Protein AF-A0A949GU19-F1 (afdb_monomer)

pLDDT: mean 82.71, std 13.5, range [47.53, 97.38]

Sequence (111 aa):
MGTGGTALPLLDSGLVAGYLGAILALGLLLSRRHTSTGEYFLASRRASWPTVGLALVGSNISPGALIGITGSSYALGISVYNYDWMATVILVIFALFFLPAILAARVYTIP

Radius of gyration: 21.24 Å; Cα contacts (8 Å, |Δi|>4): 15; chains: 1; bounding box: 65×27×49 Å

Structure (mmCIF, N/CA/C/O backbone):
data_AF-A0A949GU19-F1
#
_entry.id   AF-A0A949GU19-F1
#
loop_
_atom_site.group_PDB
_atom_site.id
_atom_site.type_symbol
_atom_site.label_atom_id
_atom_site.label_alt_id
_atom_site.label_comp_id
_atom_site.label_asym_id
_atom_site.label_entity_id
_atom_site.label_seq_id
_atom_site.pdbx_PDB_ins_code
_atom_site.Cartn_x
_atom_site.Cartn_y
_atom_site.Cartn_z
_atom_site.occupancy
_atom_site.B_iso_or_equiv
_atom_site.auth_seq_id
_atom_site.auth_comp_id
_atom_site.auth_asym_id
_atom_site.auth_atom_id
_atom_site.pdbx_PDB_model_num
ATOM 1 N N . MET A 1 1 ? 39.592 -9.774 -14.647 1.00 47.75 1 MET A N 1
ATOM 2 C CA . MET A 1 1 ? 40.565 -8.917 -13.938 1.00 47.75 1 MET A CA 1
ATOM 3 C C . MET A 1 1 ? 40.002 -7.507 -13.971 1.00 47.75 1 MET A C 1
ATOM 5 O O . MET A 1 1 ? 39.874 -6.954 -15.052 1.00 47.75 1 MET A O 1
ATOM 9 N N . GLY A 1 2 ? 39.510 -7.020 -12.832 1.00 50.09 2 GLY A N 1
ATOM 10 C CA . GLY A 1 2 ? 38.737 -5.779 -12.733 1.00 50.09 2 GLY A CA 1
ATOM 11 C C . GLY A 1 2 ? 37.802 -5.816 -11.527 1.00 50.09 2 GLY A C 1
ATOM 12 O O . GLY A 1 2 ? 36.592 -5.909 -11.671 1.00 50.09 2 GLY A O 1
ATOM 13 N N . THR A 1 3 ? 38.380 -5.851 -10.331 1.00 62.50 3 THR A N 1
ATOM 14 C CA . THR A 1 3 ? 37.673 -5.631 -9.068 1.00 62.50 3 THR A CA 1
ATOM 15 C C . THR A 1 3 ? 37.122 -4.207 -9.046 1.00 62.50 3 T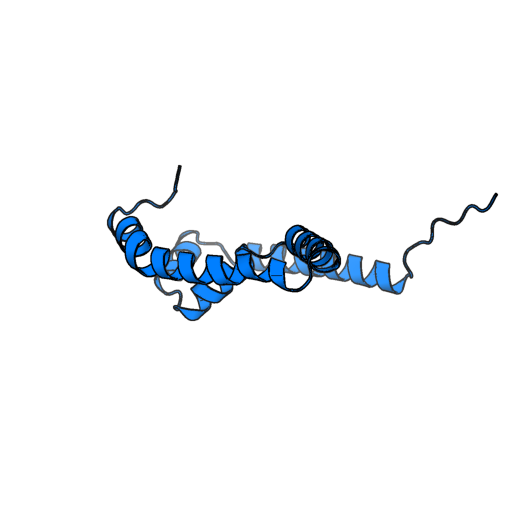HR A C 1
ATOM 17 O O . THR A 1 3 ? 37.896 -3.255 -9.091 1.00 62.50 3 THR A O 1
ATOM 20 N N . GLY A 1 4 ? 35.806 -4.056 -8.960 1.00 47.53 4 GLY A N 1
ATOM 21 C CA . GLY A 1 4 ? 35.174 -2.749 -8.835 1.00 47.53 4 GLY A CA 1
ATOM 22 C C . GLY A 1 4 ? 33.689 -2.906 -8.583 1.00 47.53 4 GLY A C 1
ATOM 23 O O . GLY A 1 4 ? 32.888 -2.590 -9.452 1.00 47.53 4 GLY A O 1
ATOM 24 N N . GLY A 1 5 ? 33.322 -3.445 -7.415 1.00 57.47 5 GLY A N 1
ATOM 25 C CA . GLY A 1 5 ? 31.958 -3.292 -6.922 1.00 57.47 5 GLY A CA 1
ATOM 26 C C . GLY A 1 5 ? 31.664 -1.800 -6.908 1.00 57.47 5 GLY A C 1
ATOM 27 O O . GLY A 1 5 ? 32.305 -1.061 -6.161 1.00 57.47 5 GLY A O 1
ATOM 28 N N . THR A 1 6 ? 30.795 -1.341 -7.807 1.00 61.00 6 THR A N 1
ATOM 29 C CA . THR A 1 6 ? 30.429 0.068 -7.892 1.00 61.00 6 THR A CA 1
ATOM 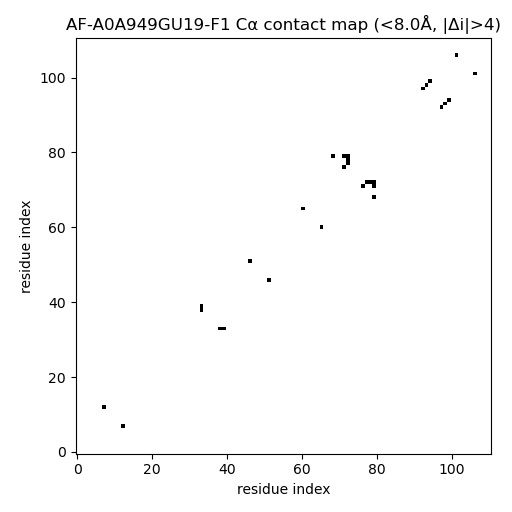30 C C . THR A 1 6 ? 29.626 0.376 -6.645 1.00 61.00 6 THR A C 1
ATOM 32 O O . THR A 1 6 ? 28.415 0.159 -6.601 1.00 61.00 6 THR A O 1
ATOM 35 N N . ALA A 1 7 ? 30.334 0.804 -5.599 1.00 64.88 7 ALA A N 1
ATOM 36 C CA . ALA A 1 7 ? 29.733 1.455 -4.457 1.00 64.88 7 ALA A CA 1
ATOM 37 C C . ALA A 1 7 ? 28.744 2.481 -5.010 1.00 64.88 7 ALA A C 1
ATOM 39 O O . ALA A 1 7 ? 29.091 3.250 -5.914 1.00 64.88 7 ALA A O 1
ATOM 40 N N . LEU A 1 8 ? 27.507 2.434 -4.518 1.00 70.69 8 LEU A N 1
ATOM 41 C CA . LEU A 1 8 ? 26.520 3.450 -4.845 1.00 70.69 8 LEU A CA 1
ATOM 42 C C . LEU A 1 8 ? 27.180 4.813 -4.599 1.00 70.69 8 LEU A C 1
ATOM 44 O O . LEU A 1 8 ? 27.858 4.955 -3.570 1.00 70.69 8 LEU A O 1
ATOM 48 N N . PRO A 1 9 ? 27.033 5.786 -5.516 1.00 87.00 9 PRO A N 1
ATOM 49 C CA . PRO A 1 9 ? 27.522 7.139 -5.302 1.00 87.00 9 PRO A CA 1
ATOM 50 C C . PRO A 1 9 ? 27.245 7.577 -3.861 1.00 87.00 9 PRO A C 1
ATOM 52 O O . PRO A 1 9 ? 26.192 7.263 -3.303 1.00 87.00 9 PRO A O 1
ATOM 55 N N . LEU A 1 10 ? 28.195 8.269 -3.224 1.00 82.50 10 LEU A N 1
ATOM 56 C CA . LEU A 1 10 ? 28.074 8.646 -1.808 1.00 82.50 10 LEU A CA 1
ATOM 57 C C . LEU A 1 10 ? 26.747 9.376 -1.516 1.00 82.50 10 LEU A C 1
ATOM 59 O O . LEU A 1 10 ? 26.170 9.215 -0.443 1.00 82.50 10 LEU A O 1
ATOM 63 N N . LEU A 1 11 ? 26.245 10.117 -2.508 1.00 86.62 11 LEU A N 1
ATOM 64 C CA . LEU A 1 11 ? 24.940 10.768 -2.491 1.00 86.62 11 LEU A CA 1
ATOM 65 C C . LEU A 1 11 ? 23.772 9.769 -2.398 1.00 86.62 11 LEU A C 1
ATOM 67 O O . LEU A 1 11 ? 22.915 9.927 -1.535 1.00 86.62 11 LEU A O 1
ATOM 71 N N . ASP A 1 12 ? 23.756 8.729 -3.229 1.00 90.38 12 ASP A N 1
ATOM 72 C CA . ASP A 1 12 ? 22.707 7.702 -3.267 1.00 90.38 12 ASP A CA 1
ATOM 73 C C . ASP A 1 12 ? 22.670 6.915 -1.953 1.00 90.38 12 ASP A C 1
ATOM 75 O O . ASP A 1 12 ? 21.612 6.724 -1.354 1.00 90.38 12 ASP A O 1
ATOM 79 N N . SER A 1 13 ? 23.847 6.526 -1.453 1.00 88.38 13 SER A N 1
ATOM 80 C CA . SER A 1 13 ? 23.979 5.855 -0.154 1.00 88.38 13 SER A CA 1
ATOM 81 C C . SER A 1 13 ? 23.487 6.746 0.992 1.00 88.38 13 SER A C 1
ATOM 83 O O . SER A 1 13 ? 22.769 6.282 1.880 1.00 88.38 13 SER A O 1
ATOM 85 N N . GLY A 1 14 ? 23.838 8.037 0.959 1.00 93.62 14 GLY A N 1
ATOM 86 C CA . GLY A 1 14 ? 23.382 9.029 1.931 1.00 93.62 14 GLY A CA 1
ATOM 87 C C . GLY A 1 14 ? 21.867 9.243 1.897 1.00 93.62 14 GLY A C 1
ATOM 88 O O . GLY A 1 14 ? 21.241 9.308 2.953 1.00 93.62 14 GLY A O 1
ATOM 89 N N . LEU A 1 15 ? 21.261 9.281 0.707 1.00 93.56 15 LEU A N 1
ATOM 90 C CA . LEU A 1 15 ? 19.810 9.386 0.526 1.00 93.56 15 LEU A CA 1
ATOM 91 C C . LEU A 1 15 ? 19.077 8.166 1.087 1.00 93.56 15 LEU A C 1
ATOM 93 O O . LEU A 1 15 ? 18.101 8.330 1.818 1.00 93.56 15 LEU A O 1
ATOM 97 N N . VAL A 1 16 ? 19.560 6.953 0.802 1.00 94.19 16 VAL A N 1
ATOM 98 C CA . VAL A 1 16 ? 18.970 5.713 1.332 1.00 94.19 16 VAL A CA 1
ATOM 99 C C . VAL A 1 16 ? 19.076 5.671 2.856 1.00 94.19 16 VAL A C 1
ATOM 101 O O . VAL A 1 16 ? 18.077 5.425 3.534 1.00 94.19 16 VAL A O 1
ATOM 104 N N . ALA A 1 17 ? 20.255 5.960 3.412 1.00 94.69 17 ALA A N 1
ATOM 105 C CA . ALA A 1 17 ? 20.454 5.996 4.859 1.00 94.69 17 ALA A CA 1
ATOM 106 C C . ALA A 1 17 ? 19.575 7.066 5.531 1.00 94.69 17 ALA A C 1
ATOM 108 O O . ALA A 1 17 ? 18.956 6.799 6.561 1.00 94.69 17 ALA A O 1
ATOM 109 N N . GLY A 1 18 ? 19.467 8.251 4.924 1.00 96.44 18 GLY A N 1
ATOM 110 C CA . GLY A 1 18 ? 18.606 9.335 5.391 1.00 96.44 18 GLY A CA 1
ATOM 111 C C . GLY A 1 18 ? 17.121 8.973 5.351 1.00 96.44 18 GLY A C 1
ATOM 112 O O . GLY A 1 18 ? 16.415 9.201 6.329 1.00 96.44 18 GLY A O 1
ATOM 113 N N . TYR A 1 19 ? 16.649 8.353 4.266 1.00 95.81 19 TYR A N 1
ATOM 114 C CA . TYR A 1 19 ? 15.270 7.875 4.128 1.00 95.81 19 TYR A CA 1
ATOM 115 C C . TYR A 1 19 ? 14.920 6.824 5.189 1.00 95.81 19 TYR A C 1
ATOM 117 O O . TYR A 1 19 ? 13.912 6.958 5.886 1.00 95.81 19 TYR A O 1
ATOM 125 N N . LEU A 1 20 ? 15.780 5.815 5.370 1.00 96.31 20 LEU A N 1
ATOM 126 C CA . LEU A 1 20 ? 15.601 4.788 6.399 1.00 96.31 20 LEU A CA 1
ATOM 127 C C . LEU A 1 20 ? 15.610 5.401 7.804 1.00 96.31 20 LEU A C 1
ATOM 129 O O . LEU A 1 20 ? 14.731 5.107 8.615 1.00 96.31 20 LEU A O 1
ATOM 133 N N . GLY A 1 21 ? 16.561 6.299 8.078 1.00 97.38 21 GLY A N 1
ATOM 134 C CA . GLY A 1 21 ? 16.642 7.029 9.340 1.00 97.38 21 GLY A CA 1
ATOM 135 C C . GLY A 1 21 ? 15.392 7.867 9.617 1.00 97.38 21 GLY A C 1
ATOM 136 O O . GLY A 1 21 ? 14.871 7.832 10.730 1.00 97.38 21 GLY A O 1
ATOM 137 N N . ALA A 1 22 ? 14.861 8.565 8.610 1.00 96.50 22 ALA A N 1
ATOM 138 C CA . ALA A 1 22 ? 13.644 9.362 8.727 1.00 96.50 22 ALA A CA 1
ATOM 139 C C . ALA A 1 22 ? 12.411 8.498 9.027 1.00 96.50 22 ALA A C 1
ATOM 141 O O . ALA A 1 22 ? 11.625 8.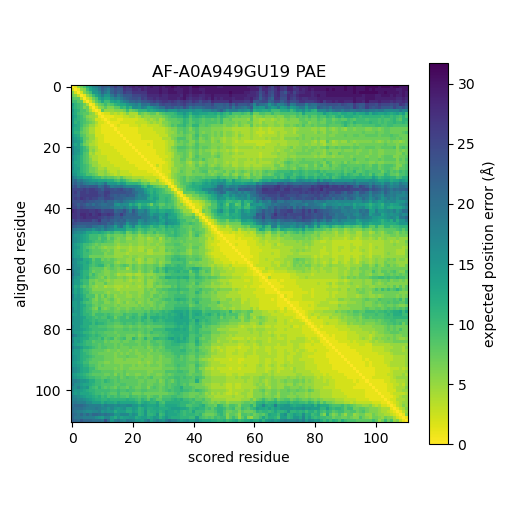851 9.906 1.00 96.50 22 ALA A O 1
ATOM 142 N N . ILE A 1 23 ? 12.257 7.351 8.358 1.00 95.31 23 ILE A N 1
ATOM 143 C CA . ILE A 1 23 ? 11.151 6.418 8.623 1.00 95.31 23 ILE A CA 1
ATOM 144 C C . ILE A 1 23 ? 11.233 5.857 10.041 1.00 95.31 23 ILE A C 1
ATOM 146 O O . ILE A 1 23 ? 10.226 5.840 10.750 1.00 95.31 23 ILE A O 1
ATOM 150 N N . LEU A 1 24 ? 12.423 5.444 10.483 1.00 95.62 24 LEU A N 1
ATOM 151 C CA . LEU A 1 24 ? 12.628 4.959 11.847 1.00 95.62 24 LEU A CA 1
ATOM 152 C C . LEU A 1 24 ? 12.337 6.055 12.877 1.00 95.62 24 LEU A C 1
ATOM 154 O O . LEU A 1 24 ? 11.626 5.810 13.851 1.00 95.62 24 LEU A O 1
ATOM 158 N N . ALA A 1 25 ? 12.824 7.276 12.651 1.00 94.81 25 ALA A N 1
ATOM 159 C CA . ALA A 1 25 ? 12.568 8.413 13.528 1.00 94.81 25 ALA A CA 1
ATOM 160 C C . ALA A 1 25 ? 11.072 8.749 13.610 1.00 94.81 25 ALA A C 1
ATOM 162 O O . ALA A 1 25 ? 10.553 8.944 14.709 1.00 94.81 25 ALA A O 1
ATOM 163 N N . LEU A 1 26 ? 10.364 8.767 12.475 1.00 93.56 26 LEU A N 1
ATOM 164 C CA . LEU A 1 26 ? 8.914 8.965 12.428 1.00 93.56 26 LEU A CA 1
ATOM 165 C C . LEU A 1 26 ? 8.172 7.860 13.181 1.00 93.56 26 LEU A C 1
ATOM 167 O O . LEU A 1 26 ? 7.309 8.169 13.999 1.00 93.56 26 LEU A O 1
ATOM 171 N N . GLY A 1 27 ? 8.537 6.595 12.959 1.00 89.81 27 GLY A N 1
ATOM 172 C CA . GLY A 1 27 ? 7.950 5.453 13.659 1.00 89.81 27 GLY A CA 1
ATOM 173 C C . GLY A 1 27 ? 8.134 5.543 15.175 1.00 89.81 27 GLY A C 1
ATOM 174 O O . GLY A 1 27 ? 7.172 5.397 15.928 1.00 89.81 27 GLY A O 1
ATOM 175 N N . LEU A 1 28 ? 9.344 5.873 15.636 1.00 91.31 28 LEU A N 1
ATOM 176 C CA . LEU A 1 28 ? 9.647 6.044 17.060 1.00 91.31 28 LEU A CA 1
ATOM 177 C C . LEU A 1 28 ? 8.940 7.265 17.669 1.00 91.31 28 LEU A C 1
ATOM 179 O O . LEU A 1 28 ? 8.458 7.196 18.800 1.00 91.31 28 LEU A O 1
ATOM 183 N N . LEU A 1 29 ? 8.847 8.379 16.938 1.00 89.44 29 LEU A N 1
ATOM 184 C CA . LEU A 1 29 ? 8.167 9.589 17.401 1.00 89.44 29 LEU A CA 1
ATOM 185 C C . LEU A 1 29 ? 6.650 9.382 17.518 1.00 89.44 29 LEU A C 1
ATOM 187 O O . LEU A 1 29 ? 6.062 9.792 18.519 1.00 89.44 29 LEU A O 1
ATOM 191 N N . LEU A 1 30 ? 6.022 8.732 16.530 1.00 86.06 30 LEU A N 1
ATOM 192 C CA . LEU A 1 30 ? 4.597 8.388 16.573 1.00 86.06 30 LEU A CA 1
ATOM 193 C C . LEU A 1 30 ? 4.313 7.345 17.655 1.00 86.06 30 LEU A C 1
ATOM 195 O O . LEU A 1 30 ? 3.359 7.508 18.411 1.00 86.06 3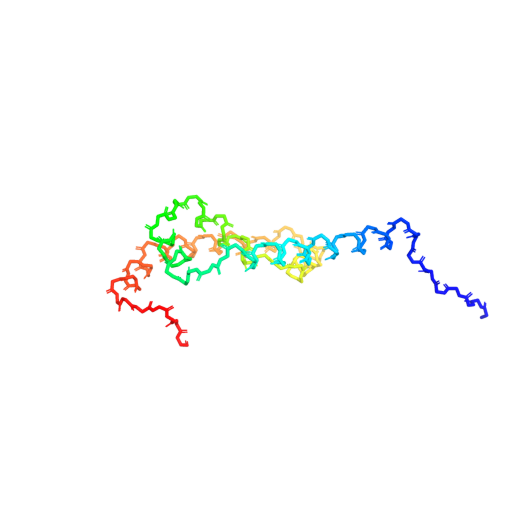0 LEU A O 1
ATOM 199 N N . SER A 1 31 ? 5.173 6.333 17.811 1.00 79.94 31 SER A N 1
ATOM 200 C CA . SER A 1 31 ? 5.031 5.324 18.868 1.00 79.94 31 SER A CA 1
ATOM 201 C C . SER A 1 31 ? 5.009 5.938 20.271 1.00 79.94 31 SER A C 1
ATOM 203 O O . SER A 1 31 ? 4.340 5.407 21.151 1.00 79.94 31 SER A O 1
ATOM 205 N N . ARG A 1 32 ? 5.695 7.067 20.489 1.00 77.69 32 ARG A N 1
ATOM 206 C CA . ARG A 1 32 ? 5.702 7.785 21.775 1.00 77.69 32 ARG A CA 1
ATOM 207 C C . ARG A 1 32 ? 4.430 8.590 22.054 1.00 77.69 32 ARG A C 1
ATOM 209 O O . ARG A 1 32 ? 4.242 9.023 23.186 1.00 77.69 32 ARG A O 1
ATOM 216 N N . ARG A 1 33 ? 3.577 8.830 21.051 1.00 66.88 33 ARG A N 1
ATOM 217 C CA . ARG A 1 33 ? 2.356 9.649 21.178 1.00 66.88 33 ARG A CA 1
ATOM 218 C C . ARG A 1 33 ? 1.078 8.840 21.415 1.00 66.88 33 ARG A C 1
ATOM 220 O O . ARG A 1 33 ? 0.059 9.436 21.745 1.00 66.88 33 ARG A O 1
ATOM 227 N N . HIS A 1 34 ? 1.114 7.515 21.289 1.00 57.09 34 HIS A N 1
ATOM 228 C CA . HIS A 1 34 ? -0.068 6.658 21.422 1.00 57.09 34 HIS A CA 1
ATOM 22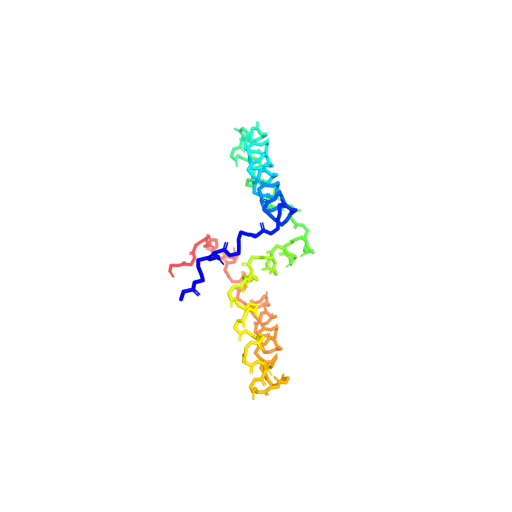9 C C . HIS A 1 34 ? -0.051 5.869 22.740 1.00 57.09 34 HIS A C 1
ATOM 231 O O . HIS A 1 34 ? 0.384 4.724 22.780 1.00 57.09 34 HIS A O 1
ATOM 237 N N . THR A 1 35 ? -0.541 6.485 23.822 1.00 54.59 35 THR A N 1
ATOM 238 C CA . THR A 1 35 ? -0.661 5.848 25.155 1.00 54.59 35 THR A CA 1
ATOM 239 C C . THR A 1 35 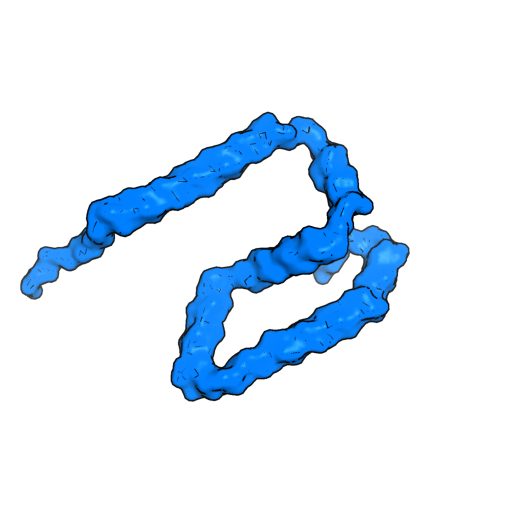? -2.020 5.170 25.385 1.00 54.59 35 THR A C 1
ATOM 241 O O . THR A 1 35 ? -2.142 4.328 26.270 1.00 54.59 35 THR A O 1
ATOM 244 N N . SER A 1 36 ? -3.050 5.473 24.586 1.00 57.72 36 SER A N 1
ATOM 245 C CA . SER A 1 36 ? -4.384 4.885 24.756 1.00 57.72 36 SER A CA 1
ATOM 246 C C . SER A 1 36 ? -4.812 4.099 23.521 1.00 57.72 36 SER A C 1
ATOM 248 O O . SER A 1 36 ? -5.168 4.670 22.490 1.00 57.72 36 SER A O 1
ATOM 250 N N . THR A 1 37 ? -4.851 2.773 23.653 1.00 56.44 37 THR A N 1
ATOM 251 C CA . THR A 1 37 ? -5.463 1.839 22.696 1.00 56.44 37 THR A CA 1
ATOM 252 C C . THR A 1 37 ? -6.873 2.293 22.292 1.00 56.44 37 THR A C 1
ATOM 254 O O . THR A 1 37 ? -7.273 2.145 21.140 1.00 56.44 37 THR A O 1
ATOM 257 N N . GLY A 1 38 ? -7.607 2.929 23.214 1.00 55.59 38 GLY A N 1
ATOM 258 C CA . GLY A 1 38 ? -8.944 3.464 22.970 1.00 55.59 38 GLY A CA 1
ATOM 259 C C . GLY A 1 38 ? -8.989 4.564 21.908 1.00 55.59 38 GLY A C 1
ATOM 260 O O . GLY A 1 38 ? -9.872 4.528 21.060 1.00 55.59 38 GLY A O 1
ATOM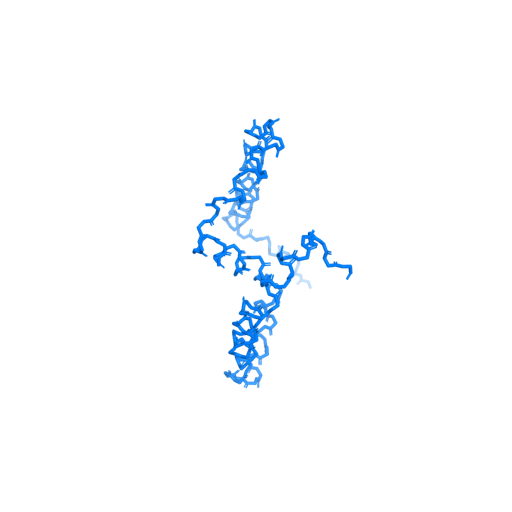 261 N N . GLU A 1 39 ? -8.043 5.508 21.891 1.00 58.47 39 GLU A N 1
ATOM 262 C CA . GLU A 1 39 ? -8.038 6.618 20.919 1.00 58.47 39 GLU A CA 1
ATOM 263 C C . GLU A 1 39 ? -7.736 6.151 19.491 1.00 58.47 39 GLU A C 1
ATOM 265 O O . GLU A 1 39 ? -8.339 6.649 18.540 1.00 58.47 39 GLU A O 1
ATOM 270 N N . TYR A 1 40 ? -6.876 5.139 19.343 1.00 58.56 40 TYR A N 1
ATOM 271 C CA . TYR A 1 40 ? -6.563 4.525 18.050 1.00 58.56 40 TYR A CA 1
ATOM 272 C C . TYR A 1 40 ? -7.803 3.847 17.431 1.00 58.56 40 TYR A C 1
ATOM 274 O O . TYR A 1 40 ? -8.065 3.989 16.237 1.00 58.56 40 TYR A O 1
ATOM 282 N N . PHE A 1 41 ? -8.630 3.184 18.253 1.00 56.78 41 PHE A N 1
ATOM 283 C CA . PHE A 1 41 ? -9.885 2.561 17.811 1.00 56.78 41 PHE A CA 1
ATOM 284 C C . PHE A 1 41 ? -11.066 3.546 17.704 1.00 56.78 41 PHE A C 1
ATOM 286 O O . PHE A 1 41 ? -11.908 3.401 16.819 1.00 56.78 41 PHE A O 1
ATOM 293 N N . LEU A 1 42 ? -11.144 4.573 18.557 1.00 52.09 42 LEU A N 1
ATOM 294 C CA . LEU A 1 42 ? -12.199 5.598 18.517 1.00 52.09 42 LEU A CA 1
ATOM 295 C C . LEU A 1 42 ? -12.060 6.527 17.301 1.00 52.09 42 LEU A C 1
ATOM 297 O O . LEU A 1 42 ? -13.077 6.919 16.726 1.00 52.09 42 LEU A O 1
ATOM 301 N N . ALA A 1 43 ? -10.832 6.816 16.856 1.00 55.22 43 ALA A N 1
ATOM 302 C CA . ALA A 1 43 ? -10.583 7.553 15.615 1.00 55.22 43 ALA A CA 1
ATOM 303 C C . ALA A 1 43 ? -11.147 6.826 14.376 1.00 55.22 43 ALA A C 1
ATOM 305 O O . ALA A 1 43 ? -11.599 7.474 13.431 1.00 55.22 43 ALA A O 1
ATOM 306 N N . SER A 1 44 ? -11.214 5.489 14.410 1.00 56.12 44 SER A N 1
ATOM 307 C CA . SER A 1 44 ? -11.757 4.668 13.320 1.00 56.12 44 SER A CA 1
ATOM 308 C C . SER A 1 44 ? -13.250 4.924 13.057 1.00 56.12 44 SER A C 1
ATOM 310 O O . SER A 1 44 ? -13.677 4.928 11.906 1.00 56.12 44 SER A O 1
ATOM 312 N N . ARG A 1 45 ? -14.054 5.259 14.082 1.00 58.69 45 ARG A N 1
ATOM 313 C CA . ARG A 1 45 ? -15.493 5.569 13.906 1.00 58.69 45 ARG A CA 1
ATOM 314 C C . ARG A 1 45 ? -15.779 6.915 13.231 1.00 58.69 45 ARG A C 1
ATOM 316 O O . ARG A 1 45 ? -16.933 7.185 12.909 1.00 58.69 45 ARG A O 1
ATOM 323 N N . ARG A 1 46 ? -14.769 7.770 13.053 1.00 64.06 46 ARG A N 1
ATOM 324 C CA . ARG A 1 46 ? -14.895 9.113 12.457 1.00 64.06 46 ARG A CA 1
ATOM 325 C C . ARG A 1 46 ? -14.105 9.280 11.158 1.00 64.06 46 ARG A C 1
ATOM 327 O O . ARG A 1 46 ? -14.006 10.402 10.664 1.00 64.06 46 ARG A O 1
ATOM 334 N N . ALA A 1 47 ? -13.552 8.201 10.603 1.00 72.62 47 ALA A N 1
ATOM 335 C CA . ALA A 1 47 ? -12.836 8.268 9.337 1.00 72.62 47 ALA A CA 1
ATOM 336 C C . ALA A 1 47 ? -13.777 8.768 8.229 1.00 72.62 47 ALA A C 1
ATOM 338 O O . ALA A 1 47 ? -14.843 8.199 7.990 1.00 72.62 47 ALA A O 1
ATOM 339 N N . SER A 1 48 ? -13.398 9.863 7.572 1.00 82.69 48 SER A N 1
ATOM 340 C CA . SER A 1 48 ? -14.152 10.384 6.437 1.00 82.69 48 SER A CA 1
ATOM 341 C C . SER A 1 48 ? -13.981 9.452 5.234 1.00 82.69 48 SER A C 1
ATOM 343 O O . SER A 1 48 ? -12.942 8.806 5.067 1.00 82.69 48 SER A O 1
ATOM 345 N N . TRP A 1 49 ? -15.001 9.386 4.377 1.00 80.81 49 TRP A N 1
ATOM 346 C CA . TRP A 1 49 ? -14.996 8.508 3.203 1.00 80.81 49 TRP A CA 1
ATOM 347 C C . TRP A 1 49 ? -13.754 8.671 2.289 1.00 80.81 49 TRP A C 1
ATOM 349 O O . TRP A 1 49 ? -13.253 7.644 1.825 1.00 80.81 49 TRP A O 1
ATOM 359 N N . PRO A 1 50 ? -13.162 9.873 2.080 1.00 87.31 50 PRO A N 1
ATOM 360 C CA . PRO A 1 50 ? -11.952 10.006 1.267 1.00 87.31 50 PRO A CA 1
ATOM 361 C C . PRO A 1 50 ? -10.711 9.459 1.975 1.00 87.31 50 PRO A C 1
ATOM 363 O O . PRO A 1 50 ? -9.847 8.871 1.332 1.00 87.31 50 PRO A O 1
ATOM 366 N N . THR A 1 51 ? -10.616 9.618 3.300 1.00 88.12 51 THR A N 1
ATOM 367 C CA . THR A 1 51 ? -9.491 9.093 4.086 1.00 88.12 51 THR A CA 1
ATOM 368 C C . THR A 1 51 ? -9.456 7.570 4.036 1.00 88.12 51 THR A C 1
ATOM 370 O O . THR A 1 51 ? -8.385 6.994 3.864 1.00 88.12 51 THR A O 1
ATOM 373 N N . VAL A 1 52 ? -10.620 6.916 4.116 1.00 86.62 52 VAL A N 1
ATOM 374 C CA . VAL A 1 52 ? -10.725 5.457 3.966 1.00 86.62 52 VAL A CA 1
ATOM 375 C C . VAL A 1 52 ? -10.307 5.022 2.558 1.00 86.62 52 VAL A C 1
ATOM 377 O O . VAL A 1 52 ? -9.511 4.097 2.423 1.00 86.62 52 VAL A O 1
ATOM 380 N N . GLY A 1 53 ? -10.777 5.713 1.513 1.00 88.31 53 GLY A N 1
ATOM 381 C CA . GLY A 1 53 ? -10.405 5.409 0.127 1.00 88.31 53 GLY A CA 1
ATOM 382 C C . GLY A 1 53 ? -8.901 5.534 -0.138 1.00 88.31 53 GLY A C 1
ATOM 383 O O . GLY A 1 53 ? -8.294 4.622 -0.695 1.00 88.31 53 GLY A O 1
ATOM 384 N N . LEU A 1 54 ? -8.275 6.622 0.320 1.00 89.44 54 LEU A N 1
ATOM 385 C CA . LEU A 1 54 ? -6.830 6.829 0.177 1.00 89.44 54 LEU A CA 1
ATOM 386 C C . LEU A 1 54 ? -6.015 5.781 0.943 1.00 89.44 54 LEU A C 1
ATOM 388 O O . LEU A 1 54 ? -5.010 5.293 0.427 1.00 89.44 54 LEU A O 1
ATOM 392 N N . ALA A 1 55 ? -6.455 5.405 2.146 1.00 89.25 55 ALA A N 1
ATOM 393 C CA . ALA A 1 55 ? -5.807 4.355 2.924 1.00 89.25 55 ALA A CA 1
ATOM 394 C C . ALA A 1 55 ? -5.896 2.988 2.226 1.00 89.25 55 ALA A C 1
ATOM 396 O O . ALA A 1 55 ? -4.902 2.266 2.182 1.00 89.25 55 ALA A O 1
ATOM 397 N N . LEU A 1 56 ? -7.050 2.656 1.634 1.00 88.75 56 LEU A N 1
ATOM 398 C CA . LEU A 1 56 ? -7.235 1.418 0.873 1.00 88.75 56 LEU A CA 1
ATOM 399 C C . LEU A 1 56 ? -6.289 1.352 -0.329 1.00 88.75 56 LEU A C 1
ATOM 401 O O . LEU A 1 56 ? -5.568 0.366 -0.474 1.00 88.75 56 LEU A O 1
ATOM 405 N N . VAL A 1 57 ? -6.221 2.415 -1.137 1.00 87.38 57 VAL A N 1
ATOM 406 C CA . VAL A 1 57 ? -5.295 2.484 -2.280 1.00 87.38 57 VAL A CA 1
ATOM 407 C C . VAL A 1 57 ? -3.844 2.366 -1.807 1.00 87.38 57 VAL A C 1
ATOM 409 O O . VAL A 1 57 ? -3.084 1.561 -2.341 1.00 87.38 57 VAL A O 1
ATOM 412 N N . GLY A 1 58 ? -3.469 3.101 -0.756 1.00 88.50 58 GLY A N 1
ATOM 413 C CA . GLY A 1 58 ? -2.124 3.046 -0.181 1.00 88.50 58 GLY A CA 1
ATOM 414 C C . GLY A 1 58 ? -1.744 1.668 0.369 1.00 88.50 58 GLY A C 1
ATOM 415 O O . GLY A 1 58 ? -0.593 1.264 0.249 1.00 88.50 58 GLY A O 1
ATOM 416 N N . SER A 1 59 ? -2.703 0.924 0.928 1.00 88.69 59 SER A N 1
ATOM 417 C CA . SER A 1 59 ? -2.468 -0.425 1.462 1.00 88.69 59 SER A CA 1
ATOM 418 C C . SER A 1 59 ? -2.319 -1.508 0.392 1.00 88.69 59 SER A C 1
ATOM 420 O O . SER A 1 59 ? -1.744 -2.558 0.670 1.00 88.69 59 SER A O 1
ATOM 422 N N . ASN A 1 60 ? -2.836 -1.277 -0.818 1.00 86.44 60 ASN A N 1
ATOM 423 C CA . ASN A 1 60 ? -2.818 -2.270 -1.890 1.00 86.44 60 ASN A CA 1
ATOM 424 C C . ASN A 1 60 ? -1.585 -2.150 -2.803 1.00 86.44 60 ASN A C 1
ATOM 426 O O . ASN A 1 60 ? -1.212 -3.119 -3.463 1.00 86.44 60 ASN A O 1
ATOM 430 N N . ILE A 1 61 ? -0.917 -0.992 -2.824 1.00 88.94 61 ILE A N 1
ATOM 431 C CA . ILE A 1 61 ? 0.243 -0.758 -3.691 1.00 88.94 61 ILE A CA 1
ATOM 432 C C . ILE A 1 61 ? 1.522 -1.299 -3.046 1.00 88.94 61 ILE A C 1
ATOM 434 O O . ILE A 1 61 ? 1.889 -0.938 -1.930 1.00 88.94 61 ILE A O 1
ATOM 438 N N . SER A 1 62 ? 2.251 -2.123 -3.800 1.00 89.81 62 SER A N 1
ATOM 439 C CA . SER A 1 62 ? 3.543 -2.687 -3.400 1.00 89.81 62 SER A CA 1
ATOM 440 C C . SER A 1 62 ? 4.615 -2.420 -4.464 1.00 89.81 62 SER A C 1
ATOM 442 O O . SER A 1 62 ? 4.311 -2.497 -5.658 1.00 89.81 62 SER A O 1
ATOM 444 N N . PRO A 1 63 ? 5.888 -2.186 -4.080 1.00 89.25 63 PRO A N 1
ATOM 445 C CA . PRO A 1 63 ? 6.993 -2.065 -5.033 1.00 89.25 63 PRO A CA 1
ATOM 446 C C . PRO A 1 63 ? 7.117 -3.270 -5.977 1.00 89.25 63 PRO A C 1
ATOM 448 O O . PRO A 1 63 ? 7.393 -3.101 -7.162 1.00 89.25 63 PRO A O 1
ATOM 451 N N . GLY A 1 64 ? 6.860 -4.486 -5.478 1.00 90.81 64 GLY A N 1
ATOM 452 C CA . GLY A 1 64 ? 6.903 -5.700 -6.299 1.00 90.81 64 GLY A CA 1
ATOM 453 C C . GLY A 1 64 ? 5.816 -5.721 -7.375 1.00 90.81 64 GLY A C 1
ATOM 454 O O . GLY A 1 64 ? 6.080 -6.110 -8.512 1.00 90.81 64 GLY A O 1
ATOM 455 N N . ALA A 1 65 ? 4.618 -5.230 -7.043 1.00 87.88 65 ALA A N 1
ATOM 456 C CA . ALA A 1 65 ? 3.525 -5.095 -8.001 1.00 87.88 65 ALA A CA 1
ATOM 457 C C . ALA A 1 65 ? 3.876 -4.084 -9.103 1.00 87.88 65 ALA A C 1
ATOM 459 O O . ALA A 1 65 ? 3.674 -4.373 -10.278 1.00 87.88 65 ALA A O 1
ATOM 460 N N . LEU A 1 66 ? 4.484 -2.947 -8.748 1.00 89.19 66 LEU A N 1
ATOM 461 C CA . LEU A 1 66 ? 4.913 -1.935 -9.721 1.00 89.19 66 LEU A CA 1
ATOM 462 C C . LEU A 1 66 ? 5.931 -2.491 -10.726 1.00 89.19 66 LEU A C 1
ATOM 464 O O . LEU A 1 66 ? 5.783 -2.288 -11.932 1.00 89.19 66 LEU A O 1
ATOM 468 N N . ILE A 1 67 ? 6.936 -3.233 -10.250 1.00 92.75 67 ILE A N 1
ATOM 469 C CA . ILE A 1 67 ? 7.936 -3.869 -11.122 1.00 92.75 67 ILE A CA 1
ATOM 470 C C . ILE A 1 67 ? 7.268 -4.920 -12.023 1.00 92.75 67 ILE A C 1
ATOM 472 O O . ILE A 1 67 ? 7.530 -4.954 -13.225 1.00 92.75 67 ILE A O 1
ATOM 476 N N . GLY A 1 68 ? 6.369 -5.740 -11.470 1.00 89.44 68 GLY A N 1
ATOM 477 C CA . GLY A 1 68 ? 5.652 -6.777 -12.217 1.00 89.44 68 GLY A CA 1
ATOM 478 C C . GLY A 1 68 ? 4.731 -6.224 -13.310 1.00 89.44 68 GLY A C 1
ATOM 479 O O . GLY A 1 68 ? 4.751 -6.711 -14.443 1.00 89.44 68 GLY A O 1
ATOM 480 N N . ILE A 1 69 ? 3.966 -5.171 -13.008 1.00 89.81 69 ILE A N 1
ATOM 481 C CA . ILE A 1 69 ? 3.090 -4.493 -13.977 1.00 89.81 69 ILE A CA 1
ATOM 482 C C . ILE A 1 69 ? 3.928 -3.819 -15.063 1.00 89.81 69 ILE A C 1
ATOM 484 O O . ILE A 1 69 ? 3.605 -3.933 -16.241 1.00 89.81 69 ILE A O 1
ATOM 488 N N . THR A 1 70 ? 5.043 -3.179 -14.705 1.00 90.88 70 THR A N 1
ATOM 489 C CA . THR A 1 70 ? 5.935 -2.546 -15.690 1.00 90.88 70 THR A CA 1
ATOM 490 C C . THR A 1 70 ? 6.573 -3.586 -16.616 1.00 90.88 70 THR A C 1
ATOM 492 O O . THR A 1 70 ? 6.593 -3.400 -17.832 1.00 90.88 70 THR A O 1
ATOM 495 N N . GLY A 1 71 ? 7.038 -4.715 -16.069 1.00 91.06 71 GLY A N 1
ATOM 496 C CA . GLY A 1 71 ? 7.628 -5.802 -16.854 1.00 91.06 71 GLY A CA 1
ATOM 497 C C . GLY A 1 71 ? 6.625 -6.476 -17.794 1.00 91.06 71 GLY A C 1
ATOM 498 O O . GLY A 1 71 ? 6.923 -6.703 -18.964 1.00 91.06 71 GLY A O 1
ATOM 499 N N . SER A 1 72 ? 5.409 -6.744 -17.317 1.00 90.44 72 SER A N 1
ATOM 500 C CA . SER A 1 72 ? 4.340 -7.295 -18.161 1.00 90.44 72 SER A CA 1
ATOM 501 C C . SER A 1 72 ? 3.837 -6.288 -19.198 1.00 90.44 72 SER A C 1
ATOM 503 O O . SER A 1 72 ? 3.586 -6.676 -20.335 1.00 90.44 72 SER A O 1
ATOM 505 N N . SER A 1 73 ? 3.765 -4.997 -18.864 1.00 91.44 73 SER A N 1
ATOM 506 C CA . SER A 1 73 ? 3.387 -3.934 -19.809 1.00 91.44 73 SER A CA 1
ATOM 507 C C . SER A 1 73 ? 4.422 -3.744 -20.918 1.00 91.44 73 SER A C 1
ATOM 509 O O . SER A 1 73 ? 4.052 -3.419 -22.041 1.00 91.44 73 SER A O 1
ATOM 511 N N . TYR A 1 74 ? 5.708 -3.989 -20.646 1.00 91.50 74 TYR A N 1
ATOM 512 C CA . TYR A 1 74 ? 6.737 -4.006 -21.691 1.00 91.50 74 TYR A CA 1
ATOM 513 C C . TYR A 1 74 ? 6.482 -5.109 -22.733 1.00 91.50 74 TYR A C 1
ATOM 515 O O . TYR A 1 74 ? 6.677 -4.883 -23.924 1.00 91.50 74 TYR A O 1
ATOM 523 N N . ALA A 1 75 ? 6.007 -6.283 -22.303 1.00 92.06 75 ALA A N 1
ATOM 524 C CA . ALA A 1 75 ? 5.752 -7.420 -23.189 1.00 92.06 75 ALA A CA 1
ATOM 525 C C . ALA A 1 75 ? 4.366 -7.391 -23.864 1.00 92.06 75 ALA A C 1
ATOM 527 O O . ALA A 1 75 ? 4.237 -7.778 -25.022 1.00 92.06 75 ALA A O 1
ATOM 528 N N . LEU A 1 76 ? 3.325 -6.967 -23.141 1.00 91.19 76 LEU A N 1
ATOM 529 C CA . LEU A 1 76 ? 1.912 -7.073 -23.543 1.00 91.19 76 LEU A CA 1
ATOM 530 C C . LEU A 1 76 ? 1.252 -5.711 -23.822 1.00 91.19 76 LEU A C 1
ATOM 532 O O . LEU A 1 76 ? 0.084 -5.646 -24.210 1.00 91.19 76 LEU A O 1
ATOM 536 N N . GLY A 1 77 ? 1.980 -4.613 -23.621 1.00 88.62 77 GLY A N 1
ATOM 537 C CA . GLY A 1 77 ? 1.473 -3.256 -23.788 1.00 88.62 77 GLY A CA 1
ATOM 538 C C . GLY A 1 77 ? 0.406 -2.879 -22.756 1.00 88.62 77 GLY A C 1
ATOM 539 O O . GLY A 1 77 ? 0.327 -3.428 -21.657 1.00 88.62 77 GLY A O 1
ATOM 540 N N . ILE A 1 78 ? -0.458 -1.934 -23.133 1.00 89.12 78 ILE A N 1
ATOM 541 C CA . ILE A 1 78 ? -1.497 -1.365 -22.258 1.00 89.12 78 ILE A CA 1
ATOM 542 C C . ILE A 1 78 ? -2.573 -2.376 -21.830 1.00 89.12 78 ILE A C 1
ATOM 544 O O . ILE A 1 78 ? -3.311 -2.121 -20.883 1.00 89.12 78 ILE A O 1
ATOM 548 N N . SER A 1 79 ? -2.660 -3.545 -22.475 1.00 90.44 79 SER A N 1
ATOM 549 C CA . SER A 1 79 ? -3.674 -4.557 -22.148 1.00 90.44 79 SER A CA 1
ATOM 550 C C . SER A 1 79 ? -3.582 -5.059 -20.703 1.00 90.44 79 SER A C 1
ATOM 552 O O . SER A 1 79 ? -4.589 -5.512 -20.159 1.00 90.44 79 SER A O 1
ATOM 554 N N . VAL A 1 80 ? -2.407 -4.977 -20.069 1.00 88.00 80 VAL A N 1
ATOM 555 C CA . VAL A 1 80 ? -2.200 -5.374 -18.665 1.00 88.00 80 VAL A CA 1
ATOM 556 C C . VAL A 1 80 ? -3.060 -4.539 -17.711 1.00 88.00 80 VAL A C 1
ATOM 558 O O . VAL A 1 80 ? -3.579 -5.068 -16.732 1.00 88.00 80 VAL A O 1
ATOM 561 N N . TYR A 1 81 ? -3.309 -3.267 -18.038 1.00 86.12 81 TYR A N 1
ATOM 562 C CA . TYR A 1 81 ? -4.129 -2.367 -17.220 1.00 86.12 81 TYR A CA 1
ATOM 563 C C . TYR A 1 81 ? -5.608 -2.762 -17.139 1.00 86.12 81 TYR A C 1
ATOM 565 O O . TYR A 1 81 ? -6.323 -2.274 -16.264 1.00 86.12 81 TYR A O 1
ATOM 573 N N . ASN A 1 82 ? -6.081 -3.676 -17.994 1.00 90.00 82 ASN A N 1
ATOM 574 C CA . ASN A 1 82 ? -7.441 -4.204 -17.892 1.00 90.00 82 ASN A CA 1
ATOM 575 C C . ASN A 1 82 ? -7.711 -4.856 -16.520 1.00 90.00 82 ASN A C 1
ATOM 577 O O . ASN A 1 82 ? -8.850 -4.852 -16.053 1.00 90.00 82 ASN A O 1
ATOM 581 N N . TYR A 1 83 ? -6.669 -5.366 -15.850 1.00 85.38 83 TYR A N 1
ATOM 582 C CA . TYR A 1 83 ? -6.774 -5.888 -14.485 1.00 85.38 83 TYR A CA 1
ATOM 583 C C . TYR A 1 83 ? -7.256 -4.820 -13.493 1.00 85.38 83 TYR A C 1
ATOM 585 O O . TYR A 1 83 ? -8.179 -5.078 -12.721 1.00 85.38 83 TYR A O 1
ATOM 593 N N . ASP A 1 84 ? -6.708 -3.607 -13.566 1.00 86.88 84 ASP A N 1
ATOM 594 C CA . ASP A 1 84 ? -7.065 -2.507 -12.661 1.00 86.88 84 ASP A CA 1
ATOM 595 C C . ASP A 1 84 ? -8.470 -1.959 -12.946 1.00 86.88 84 ASP A C 1
ATOM 597 O O . ASP A 1 84 ? -9.226 -1.620 -12.028 1.00 86.88 84 ASP A O 1
ATOM 601 N N . TRP A 1 85 ? -8.858 -1.910 -14.224 1.00 89.75 85 TRP A N 1
ATOM 602 C CA . TRP A 1 85 ? -10.197 -1.471 -14.622 1.00 89.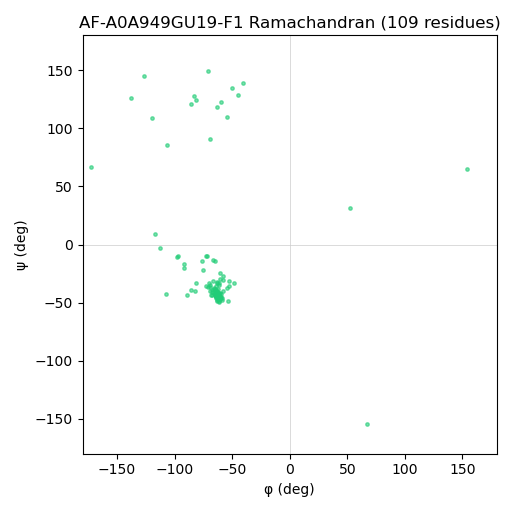75 85 TRP A CA 1
ATOM 603 C C . TRP A 1 85 ? -11.262 -2.427 -14.087 1.00 89.75 85 TRP A C 1
ATOM 605 O O . TRP A 1 85 ? -12.254 -1.992 -13.500 1.00 89.75 85 TRP A O 1
ATOM 615 N N . MET A 1 86 ? -11.023 -3.734 -14.214 1.00 92.44 86 MET A N 1
ATOM 616 C CA . MET A 1 86 ? -11.937 -4.746 -13.695 1.00 92.44 86 MET A CA 1
ATOM 617 C C . MET A 1 86 ? -11.953 -4.766 -12.160 1.00 92.44 86 MET A C 1
ATOM 619 O O . MET A 1 86 ? -13.025 -4.861 -11.561 1.00 92.44 86 MET A O 1
ATOM 623 N N . ALA A 1 87 ? -10.794 -4.608 -11.512 1.00 90.00 87 ALA A N 1
ATOM 624 C CA . ALA A 1 87 ? -10.695 -4.517 -10.056 1.00 90.00 87 ALA A CA 1
ATOM 625 C C . ALA A 1 87 ? -11.530 -3.357 -9.494 1.00 90.00 87 ALA A C 1
ATOM 627 O O . ALA A 1 87 ? -12.221 -3.530 -8.491 1.00 90.00 87 ALA A O 1
ATOM 628 N N . THR A 1 88 ? -11.543 -2.206 -10.174 1.00 90.56 88 THR A N 1
ATOM 629 C CA . THR A 1 88 ? -12.365 -1.050 -9.782 1.00 90.56 88 THR A CA 1
ATOM 630 C C . THR A 1 88 ? -13.858 -1.386 -9.796 1.00 90.56 88 THR A C 1
ATOM 632 O O . THR A 1 88 ? -14.569 -1.095 -8.835 1.00 90.56 88 THR A O 1
ATOM 635 N N . VAL A 1 89 ? -14.341 -2.045 -10.854 1.00 93.44 89 VAL A N 1
ATOM 636 C CA . VAL A 1 89 ? -15.750 -2.464 -10.964 1.00 93.44 89 VAL A CA 1
ATOM 637 C C . VAL A 1 89 ? -16.115 -3.457 -9.859 1.00 93.44 89 VAL A C 1
ATOM 639 O O . VAL A 1 89 ? -17.131 -3.289 -9.183 1.00 93.44 89 VAL A O 1
ATOM 642 N N . ILE A 1 90 ? -15.266 -4.463 -9.632 1.00 93.50 90 ILE A N 1
ATOM 643 C CA . ILE A 1 90 ? -15.466 -5.466 -8.579 1.00 93.50 90 ILE A CA 1
ATOM 644 C C . ILE A 1 90 ? -15.496 -4.798 -7.198 1.00 93.50 90 ILE A C 1
ATOM 646 O O . ILE A 1 90 ? -16.352 -5.130 -6.380 1.00 93.50 90 ILE A O 1
ATOM 650 N N . LEU A 1 91 ? -14.618 -3.824 -6.946 1.00 91.81 91 LEU A N 1
ATOM 651 C CA . LEU A 1 91 ? -14.572 -3.086 -5.685 1.00 91.81 91 LEU A CA 1
ATOM 652 C C . LEU A 1 91 ? -15.855 -2.282 -5.440 1.00 91.81 91 LEU A C 1
ATOM 654 O O . LEU A 1 91 ? -16.353 -2.269 -4.316 1.00 91.81 91 LEU A O 1
ATOM 658 N N . VAL A 1 92 ? -16.423 -1.652 -6.473 1.00 92.50 92 VAL A N 1
ATOM 659 C CA . VAL A 1 92 ? -17.711 -0.943 -6.366 1.00 92.50 92 VAL A CA 1
ATOM 660 C C . VAL A 1 92 ? -18.838 -1.915 -6.012 1.00 92.50 92 VAL A C 1
ATOM 662 O O . VAL A 1 92 ? -19.617 -1.643 -5.099 1.00 92.50 92 VAL A O 1
ATOM 665 N N . ILE A 1 93 ? -18.901 -3.074 -6.674 1.00 95.12 93 ILE A N 1
ATOM 666 C CA . ILE A 1 93 ? -19.886 -4.122 -6.360 1.00 95.12 93 ILE A CA 1
ATOM 667 C C . ILE A 1 93 ? -19.697 -4.612 -4.916 1.00 95.12 93 ILE A C 1
ATOM 669 O O . ILE A 1 93 ? -20.662 -4.712 -4.157 1.00 95.12 93 ILE A O 1
ATOM 673 N N . PHE A 1 94 ? -18.455 -4.861 -4.498 1.00 92.69 94 PHE A N 1
ATOM 674 C CA . PHE A 1 94 ? -18.136 -5.254 -3.129 1.00 92.69 94 PHE A CA 1
ATOM 675 C C . PHE A 1 94 ? -18.597 -4.206 -2.107 1.00 92.69 94 PHE A C 1
ATOM 677 O O . PHE A 1 94 ? -19.267 -4.546 -1.131 1.00 92.69 94 PHE A O 1
ATOM 684 N N . ALA A 1 95 ? -18.300 -2.929 -2.352 1.00 90.88 95 ALA A N 1
ATOM 685 C CA . ALA A 1 95 ? -18.678 -1.824 -1.478 1.00 90.88 95 ALA A CA 1
ATOM 686 C C . ALA A 1 95 ? -20.203 -1.644 -1.360 1.00 90.88 95 ALA A C 1
ATOM 688 O O . ALA A 1 95 ? -20.686 -1.256 -0.298 1.00 90.88 95 ALA A O 1
ATOM 689 N N . LEU A 1 96 ? -20.963 -1.939 -2.419 1.00 93.00 96 LEU A N 1
ATOM 690 C CA . LEU A 1 96 ? -22.422 -1.797 -2.422 1.00 93.00 96 LEU A CA 1
ATOM 691 C C . LEU A 1 96 ? -23.151 -2.982 -1.782 1.00 93.00 96 LEU A C 1
ATOM 693 O O . LEU A 1 96 ? -24.132 -2.769 -1.077 1.00 93.00 96 LEU A O 1
ATOM 697 N N . PHE A 1 97 ? -22.698 -4.216 -2.020 1.00 93.50 97 PHE A N 1
ATOM 698 C CA . PHE A 1 97 ? -23.443 -5.416 -1.615 1.00 93.50 97 PHE A CA 1
ATOM 699 C C . PHE A 1 97 ? -22.822 -6.154 -0.428 1.00 93.50 97 PHE A C 1
ATOM 701 O O . PHE A 1 97 ? -23.535 -6.575 0.482 1.00 93.50 97 PHE A O 1
ATOM 708 N N . PHE A 1 98 ? -21.499 -6.307 -0.410 1.00 90.19 98 PHE A N 1
ATOM 709 C CA . PHE A 1 98 ? -20.810 -7.128 0.588 1.00 90.19 98 PHE A CA 1
ATOM 710 C C . PHE A 1 98 ? -20.439 -6.323 1.829 1.00 90.19 98 PHE A C 1
ATOM 712 O O . PHE A 1 98 ? -20.674 -6.773 2.948 1.00 90.19 98 PHE A O 1
ATOM 719 N N . LEU A 1 99 ? -19.918 -5.108 1.651 1.00 89.62 99 LEU A N 1
ATOM 720 C CA . LEU A 1 99 ? -19.550 -4.226 2.754 1.00 89.62 99 LEU A CA 1
ATOM 721 C C . LEU A 1 99 ? -20.699 -3.979 3.756 1.00 89.62 99 LEU A C 1
ATOM 723 O O . LEU A 1 99 ? -20.456 -4.164 4.950 1.00 89.62 99 LEU A O 1
ATOM 727 N N . PRO A 1 100 ? -21.944 -3.633 3.355 1.00 89.06 100 PRO A N 1
ATOM 728 C CA . PRO A 1 100 ? -23.025 -3.457 4.328 1.00 89.06 100 PRO A CA 1
ATOM 729 C C . PRO A 1 100 ? -23.369 -4.754 5.068 1.00 89.06 100 PRO A C 1
ATOM 731 O O . PRO A 1 100 ? -23.656 -4.710 6.263 1.00 89.06 100 PRO A O 1
ATOM 734 N N . ALA A 1 101 ? -23.293 -5.909 4.399 1.00 89.19 101 ALA A N 1
ATOM 735 C CA . ALA A 1 101 ? -23.548 -7.206 5.020 1.00 89.19 101 ALA A CA 1
ATOM 736 C C . ALA A 1 101 ? -22.469 -7.572 6.056 1.00 89.19 101 ALA A C 1
ATOM 738 O O . ALA A 1 101 ? -22.800 -7.994 7.164 1.00 89.19 101 ALA A O 1
ATOM 739 N N . ILE A 1 102 ? -21.188 -7.346 5.739 1.00 87.75 102 ILE A N 1
ATOM 740 C CA . ILE A 1 102 ? -20.058 -7.585 6.654 1.00 87.75 102 ILE A CA 1
ATOM 741 C C . ILE A 1 102 ? -20.165 -6.679 7.888 1.00 87.75 102 ILE A C 1
ATOM 743 O O . ILE A 1 102 ? -20.021 -7.144 9.022 1.00 87.75 102 ILE A O 1
ATOM 747 N N . LEU A 1 103 ? -20.480 -5.395 7.682 1.00 85.50 103 LEU A N 1
ATOM 748 C CA . LEU A 1 103 ? -20.660 -4.435 8.772 1.00 85.50 103 LEU A CA 1
ATOM 749 C C . LEU A 1 103 ? -21.869 -4.787 9.656 1.00 85.50 103 LEU A C 1
ATOM 751 O O . LEU A 1 103 ? -21.781 -4.669 10.880 1.00 85.50 103 LEU A O 1
ATOM 755 N N . ALA A 1 104 ? -22.971 -5.264 9.067 1.00 87.69 104 ALA A N 1
ATOM 756 C CA . ALA A 1 104 ? -24.147 -5.720 9.810 1.00 87.69 104 ALA A CA 1
ATOM 757 C C . ALA A 1 104 ? -23.859 -6.978 10.648 1.00 87.69 104 ALA A C 1
ATOM 759 O O . ALA A 1 104 ? -24.327 -7.081 11.782 1.00 87.69 104 ALA A O 1
ATOM 760 N N . ALA A 1 105 ? -23.044 -7.899 10.128 1.00 86.75 105 ALA A N 1
ATOM 761 C CA . ALA A 1 105 ? -22.647 -9.124 10.820 1.00 86.75 105 ALA A CA 1
ATOM 762 C C . ALA A 1 105 ? -21.661 -8.891 11.984 1.00 86.75 105 ALA A C 1
ATOM 764 O O . ALA A 1 105 ? -21.403 -9.815 12.753 1.00 86.75 105 ALA A O 1
ATOM 765 N N . ARG A 1 106 ? -21.112 -7.672 12.137 1.00 82.88 106 ARG A N 1
ATOM 766 C CA . ARG A 1 106 ? -20.094 -7.312 13.150 1.00 82.88 106 ARG A CA 1
ATOM 767 C C . ARG A 1 106 ? -18.880 -8.252 13.153 1.00 82.88 106 ARG A C 1
ATOM 769 O O . ARG A 1 106 ? -18.264 -8.479 14.194 1.00 82.88 106 ARG A O 1
ATOM 776 N N . VAL A 1 107 ? -18.536 -8.787 11.984 1.00 79.62 107 VAL A N 1
ATOM 777 C CA . VAL A 1 107 ? -17.338 -9.604 11.790 1.00 79.62 107 VAL A CA 1
ATOM 778 C C . VAL A 1 107 ? -16.171 -8.662 11.513 1.00 79.62 107 VAL A C 1
ATOM 780 O O . VAL A 1 107 ? -16.208 -7.883 10.564 1.00 79.62 107 VAL A O 1
ATOM 783 N N . TYR A 1 108 ? -15.143 -8.719 12.358 1.00 71.12 108 TYR A N 1
ATOM 784 C CA . TYR A 1 108 ? -13.968 -7.844 12.258 1.00 71.12 108 TYR A CA 1
ATOM 785 C C . TYR A 1 108 ? -12.779 -8.500 11.544 1.00 71.12 108 TYR A C 1
ATOM 787 O O . TYR A 1 108 ? -11.813 -7.819 11.213 1.00 71.12 108 TYR A O 1
ATOM 795 N N . THR A 1 109 ? -12.841 -9.811 11.305 1.00 79.56 109 THR A N 1
ATOM 796 C CA . THR A 1 109 ? -11.778 -10.602 10.676 1.00 79.56 109 THR A CA 1
ATOM 797 C C . THR A 1 109 ? -12.406 -11.576 9.686 1.00 79.56 109 THR A C 1
ATOM 799 O O . THR A 1 109 ? -13.291 -12.338 10.074 1.00 79.56 109 THR A O 1
ATOM 802 N N . ILE A 1 110 ? -11.964 -11.571 8.428 1.00 77.94 110 ILE A N 1
ATOM 803 C CA . ILE A 1 110 ? -12.287 -12.661 7.498 1.00 77.94 110 ILE A CA 1
ATOM 804 C C . ILE A 1 110 ? -11.308 -13.809 7.798 1.00 77.94 110 ILE A C 1
ATOM 806 O O . ILE A 1 110 ? -10.108 -13.531 7.843 1.00 77.94 110 ILE A O 1
ATOM 810 N N . PRO A 1 111 ? -11.794 -15.029 8.096 1.00 71.56 111 PRO A N 1
ATOM 811 C CA . PRO A 1 111 ? -10.933 -16.187 8.327 1.00 71.56 111 PRO A CA 1
ATOM 812 C C . PRO A 1 111 ? -10.206 -16.640 7.056 1.00 71.56 111 PRO A C 1
ATOM 814 O O . PRO A 1 111 ? -10.742 -16.411 5.947 1.00 71.56 111 PRO A O 1
#

Solvent-accessible surface ar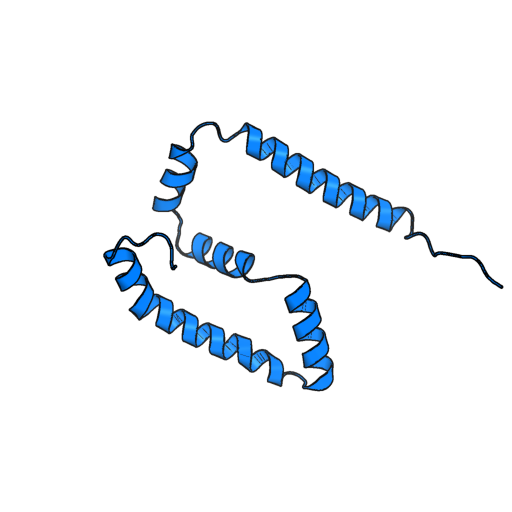ea (backbone atoms only — not comparable to full-atom values): 6754 Å² total; per-residue (Å²): 142,82,91,68,83,78,68,65,55,72,66,57,50,47,49,54,52,48,52,54,50,49,52,52,50,50,52,55,56,53,60,74,70,65,88,50,76,62,58,68,57,57,52,61,83,66,62,48,74,68,59,53,52,52,50,52,56,61,72,69,64,47,75,67,55,54,53,51,52,53,56,48,28,74,76,61,38,75,66,60,54,54,57,59,58,50,49,52,54,52,48,52,53,39,58,69,60,47,46,57,51,43,62,71,68,69,61,92,71,86,131

Foldseek 3Di:
DDDDPPDDPPVVVVVVVVVVVVVVVVVVVVVVVDPDPVVVVVVVVVQDPVNVVVVVVVVVDDPVVVVVLVVVCVVPNPPSCVVVVVVVVVVVVCVVPVVVVCVVVVDPDDD

Secondary structure (DSSP, 8-state):
---------HHHHHHHHHHHHHHHHHHHHHHTT---HHHHHHHHTT--HHHHHHHHHHHH--HHHHHHHHHHHHHHGGGGGHHHHHHHHHHHHIIIIIHHHHHHTT-----

Mean predicted aligned error: 9.34 Å